Protein AF-A0A6G2DM47-F1 (afdb_monomer_lite)

Secondary structure (DSSP, 8-state):
-----------HHHHHHHHHHHHHHHHTTS---HHHHHHHHHHHTTHHHHHHHHHHHTTTT--HHHHHHHHHHHHHHHHHHHHHHHHHHHHHHHHTT-THHHHHHS-HHHHHHHHHH--THHHH-GGGTTHHHHHHHHHHH-

Foldseek 3Di:
DDPPPVPDPDDVVLVVVLVLLVVLVVLLVDQDDDPVSVVSNVVSVVSLVSVLVVLLVVVPPDDPVVLVVVLVVLVVVLVVLVVVLQVVQCVVCVVVVNNVVLVVLPDPVNVCCCVPVVPCCSNSHPVCVVSSSSVVSSVSSD

pLDDT: mean 87.37, std 12.07, range [32.38, 96.69]

InterPro domains:
  IPR002656 Acyltransferase 3 domain [PF01757] (14-142)

Organism: Streptococcus pneumoniae (NCBI:txid1313)

Radius of gyration: 19.87 Å; chains: 1; bounding box: 52×31×58 Å

Sequence (142 aa):
MVTKDKGLTYNSTLHAIKVLACFSVVAIHIWLPGKIGAFYQIIARFAVPMFFLISGFYSYNISKNKIQNRIKKIFRLILRSTFFYVIIFVWMFWREGNMQFIFQNFNLTNIIRFVIFNRISDLIGYLATPLWYLFAILYIYI

Structure (mmCIF, N/CA/C/O backbone):
data_AF-A0A6G2DM47-F1
#
_entry.id   AF-A0A6G2DM47-F1
#
loop_
_atom_site.group_PDB
_atom_site.id
_atom_site.type_symbol
_atom_site.label_atom_id
_atom_site.label_alt_id
_atom_site.label_comp_id
_atom_site.label_asym_id
_atom_site.label_entity_id
_atom_site.label_seq_id
_atom_site.pdbx_PDB_ins_code
_atom_site.Cartn_x
_atom_site.Cartn_y
_atom_site.Cartn_z
_atom_site.occupancy
_atom_site.B_iso_or_equiv
_atom_site.auth_seq_id
_atom_site.auth_comp_id
_atom_site.auth_asym_id
_atom_site.auth_atom_id
_atom_site.pdbx_PDB_model_num
ATOM 1 N N . MET A 1 1 ? -32.969 -18.907 35.011 1.00 34.47 1 MET A N 1
ATOM 2 C CA . MET A 1 1 ? -31.780 -19.237 34.196 1.00 34.47 1 MET A CA 1
ATOM 3 C C . MET A 1 1 ? -31.916 -18.515 32.867 1.00 34.47 1 MET A C 1
ATOM 5 O O . MET A 1 1 ? -32.803 -18.854 32.102 1.00 34.47 1 MET A O 1
ATOM 9 N N . VAL A 1 2 ? -31.126 -17.465 32.634 1.00 32.38 2 VAL A N 1
ATOM 10 C CA . VAL A 1 2 ? -31.137 -16.729 31.361 1.00 32.38 2 VAL A CA 1
ATOM 11 C C . VAL A 1 2 ? -30.068 -17.349 30.472 1.00 32.38 2 VAL A C 1
ATOM 13 O O . VAL A 1 2 ? -28.874 -17.154 30.700 1.00 32.38 2 VAL A O 1
ATOM 16 N N . THR A 1 3 ? -30.492 -18.127 29.482 1.00 40.72 3 THR A N 1
ATOM 17 C CA . THR A 1 3 ? -29.630 -18.583 28.392 1.00 40.72 3 THR A CA 1
ATOM 18 C C . THR A 1 3 ? -29.261 -17.367 27.554 1.00 40.72 3 THR A C 1
ATOM 20 O O . THR A 1 3 ? -30.055 -16.854 26.770 1.00 40.72 3 THR A O 1
ATOM 23 N N . LYS A 1 4 ? -28.053 -16.851 27.778 1.00 39.62 4 LYS A N 1
ATOM 24 C CA . LYS A 1 4 ? -27.486 -15.734 27.026 1.00 39.62 4 LYS A CA 1
ATOM 25 C C . LYS A 1 4 ? -26.952 -16.274 25.702 1.00 39.62 4 LYS A C 1
ATOM 27 O O . LYS A 1 4 ? -25.744 -16.410 25.530 1.00 39.62 4 LYS A O 1
ATOM 32 N N . ASP A 1 5 ? -27.861 -16.612 24.794 1.00 46.84 5 ASP A N 1
ATOM 33 C CA . ASP A 1 5 ? -27.497 -16.843 23.404 1.00 46.84 5 ASP A CA 1
ATOM 34 C C . ASP A 1 5 ? -27.123 -15.482 22.807 1.00 46.84 5 ASP A C 1
ATOM 36 O O . ASP A 1 5 ? -27.967 -14.615 22.573 1.00 46.84 5 ASP A O 1
ATOM 40 N N . LYS A 1 6 ? -25.819 -15.219 22.685 1.00 46.25 6 LYS A N 1
ATOM 41 C CA . LYS A 1 6 ? -25.318 -14.020 22.010 1.00 46.25 6 LYS A CA 1
ATOM 42 C C . LYS A 1 6 ? -25.448 -14.251 20.508 1.00 46.25 6 LYS A C 1
ATOM 44 O O . LYS A 1 6 ? -24.444 -14.435 19.822 1.00 46.25 6 LYS A O 1
ATOM 49 N N . GLY A 1 7 ? -26.683 -14.226 20.013 1.00 45.12 7 GLY A N 1
ATOM 50 C CA . GLY A 1 7 ? -26.958 -14.142 18.588 1.00 45.12 7 GLY A CA 1
ATOM 51 C C . GLY A 1 7 ? -26.247 -12.910 18.035 1.00 45.12 7 GLY A C 1
ATOM 52 O O . GLY A 1 7 ? -26.553 -11.781 18.419 1.00 45.12 7 GLY A O 1
ATOM 53 N N . LEU A 1 8 ? -25.241 -13.123 17.187 1.00 53.72 8 LEU A N 1
ATOM 54 C CA . LEU A 1 8 ? -24.631 -12.057 16.400 1.00 53.72 8 LEU A CA 1
ATOM 55 C C . LEU A 1 8 ? -25.755 -11.381 15.612 1.00 53.72 8 LEU A C 1
ATOM 57 O O . LEU A 1 8 ? -26.353 -12.000 14.735 1.00 53.72 8 LEU A O 1
ATOM 61 N N . THR A 1 9 ? -26.064 -10.127 15.929 1.00 60.62 9 THR A N 1
ATOM 62 C CA . THR A 1 9 ? -27.031 -9.331 15.175 1.00 60.62 9 THR A CA 1
ATOM 63 C C . THR A 1 9 ? -26.563 -9.235 13.722 1.00 60.62 9 THR A C 1
ATOM 65 O O . THR A 1 9 ? -25.535 -8.632 13.410 1.00 60.62 9 THR A O 1
ATOM 68 N N . TYR A 1 10 ? -27.297 -9.898 12.831 1.00 71.56 10 TYR A N 1
ATOM 69 C CA . TYR A 1 10 ? -26.981 -9.997 11.413 1.00 71.56 10 TYR A CA 1
ATOM 70 C C . TYR A 1 10 ? -27.248 -8.659 10.715 1.00 71.56 10 TYR A C 1
ATOM 72 O O . TYR A 1 10 ? -28.387 -8.205 10.646 1.00 71.56 10 TYR A O 1
ATOM 80 N N . ASN A 1 11 ? -26.202 -8.018 10.185 1.00 85.62 11 ASN A N 1
ATOM 81 C CA . ASN A 1 11 ? -26.339 -6.778 9.419 1.00 85.62 11 ASN A CA 1
ATOM 82 C C . ASN A 1 11 ? -26.346 -7.091 7.916 1.00 85.62 11 ASN A C 1
ATOM 84 O O . ASN A 1 11 ? -25.311 -7.023 7.243 1.00 85.62 11 ASN A O 1
ATOM 88 N N . SER A 1 12 ? -27.522 -7.460 7.408 1.00 88.94 12 SER A N 1
ATOM 89 C CA . SER A 1 12 ? -27.763 -7.784 5.995 1.00 88.94 12 SER A CA 1
ATOM 90 C C . SER A 1 12 ? -27.272 -6.683 5.052 1.00 88.94 12 SER A C 1
ATOM 92 O O . SER A 1 12 ? -26.617 -6.974 4.052 1.00 88.94 12 SER A O 1
ATOM 94 N N . THR A 1 13 ? -27.495 -5.417 5.408 1.00 90.75 13 THR A N 1
ATOM 95 C CA . THR A 1 13 ? -27.068 -4.251 4.625 1.00 90.75 13 THR A CA 1
ATOM 96 C C . THR A 1 13 ? -25.549 -4.184 4.480 1.00 90.75 13 THR A C 1
ATOM 98 O O . THR A 1 13 ? -25.037 -4.028 3.374 1.00 90.75 13 THR A O 1
ATOM 101 N N . LEU A 1 14 ? -24.798 -4.365 5.571 1.00 89.56 14 LEU A N 1
ATOM 102 C CA . LEU A 1 14 ? -23.334 -4.374 5.523 1.00 89.56 14 LEU A CA 1
ATOM 103 C C . LEU A 1 14 ? -22.805 -5.527 4.659 1.00 89.56 14 LEU A C 1
ATOM 105 O O . LEU A 1 14 ? -21.806 -5.365 3.957 1.00 89.56 14 LEU A O 1
ATOM 109 N N . HIS A 1 15 ? -23.459 -6.689 4.697 1.00 91.00 15 HIS A N 1
ATOM 110 C CA . HIS A 1 15 ? -23.109 -7.813 3.832 1.00 91.00 15 HIS A CA 1
ATOM 111 C C . HIS A 1 15 ? -23.393 -7.514 2.357 1.00 91.00 15 HIS A C 1
ATOM 113 O O . HIS A 1 15 ? -22.516 -7.747 1.526 1.00 91.00 15 HIS A O 1
ATOM 119 N N . ALA A 1 16 ? -24.546 -6.927 2.036 1.00 93.62 16 ALA A N 1
ATOM 120 C CA . ALA A 1 16 ? -24.876 -6.512 0.675 1.00 93.62 16 ALA A CA 1
ATOM 121 C C . ALA A 1 16 ? -23.855 -5.502 0.124 1.00 93.62 16 ALA A C 1
ATOM 123 O O . ALA A 1 16 ? -23.353 -5.674 -0.987 1.00 93.62 16 ALA A O 1
ATOM 124 N N . ILE A 1 17 ? -23.457 -4.506 0.925 1.00 93.75 17 ILE A N 1
ATOM 125 C CA . ILE A 1 17 ? -22.451 -3.517 0.510 1.00 93.75 17 ILE A CA 1
ATOM 126 C C . ILE A 1 17 ? -21.078 -4.173 0.303 1.00 93.75 17 ILE A C 1
ATOM 128 O O . ILE A 1 17 ? -20.384 -3.837 -0.653 1.00 93.75 17 ILE A O 1
ATOM 132 N N . LYS A 1 18 ? -20.678 -5.135 1.146 1.00 93.19 18 LYS A N 1
ATOM 133 C CA . LYS A 1 18 ? -19.426 -5.894 0.955 1.00 93.19 18 LYS A CA 1
ATOM 134 C C . LYS A 1 18 ? -19.419 -6.673 -0.357 1.00 93.19 18 LYS A C 1
ATOM 136 O O . LYS A 1 18 ? -18.406 -6.677 -1.051 1.00 93.19 18 LYS A O 1
ATOM 141 N N . VAL A 1 19 ? -20.536 -7.319 -0.688 1.00 94.81 19 VAL A N 1
ATOM 142 C CA . VAL A 1 19 ? -20.693 -8.048 -1.953 1.00 94.81 19 VAL A CA 1
ATOM 143 C C . VAL A 1 19 ? -20.585 -7.077 -3.129 1.00 94.81 19 VAL A C 1
ATOM 145 O O . VAL A 1 19 ? -19.789 -7.308 -4.037 1.00 94.81 19 VAL A O 1
ATOM 148 N N . LEU A 1 20 ? -21.295 -5.947 -3.072 1.00 95.19 20 LEU A N 1
ATOM 149 C CA . LEU A 1 20 ? -21.222 -4.914 -4.105 1.00 95.19 20 LEU A CA 1
ATOM 150 C C . LEU A 1 20 ? -19.798 -4.355 -4.267 1.00 95.19 20 LEU A C 1
ATOM 152 O O . LEU A 1 20 ? -19.325 -4.209 -5.394 1.00 95.19 20 LEU A O 1
ATOM 156 N N . ALA A 1 21 ? -19.094 -4.085 -3.163 1.00 95.50 21 ALA A N 1
ATOM 157 C CA . ALA A 1 21 ? -17.707 -3.620 -3.180 1.00 95.50 21 ALA A CA 1
ATOM 158 C C . ALA A 1 21 ? -16.754 -4.662 -3.794 1.00 95.50 21 ALA A C 1
ATOM 160 O O . ALA A 1 21 ? -15.856 -4.294 -4.547 1.00 95.50 21 ALA A O 1
ATOM 161 N N . CYS A 1 22 ? -16.972 -5.957 -3.538 1.00 94.56 22 CYS A N 1
ATOM 162 C CA . CYS A 1 22 ? -16.189 -7.046 -4.130 1.00 94.56 22 CYS A CA 1
ATOM 163 C C . CYS A 1 22 ? -16.311 -7.082 -5.662 1.00 94.56 22 CYS A C 1
ATOM 165 O O . CYS A 1 22 ? -15.305 -7.110 -6.365 1.00 94.56 22 CYS A O 1
ATOM 167 N N . PHE A 1 23 ? -17.527 -6.994 -6.202 1.00 93.94 23 PHE A N 1
ATOM 168 C CA . PHE A 1 23 ? -17.707 -6.929 -7.657 1.00 93.94 23 PHE A CA 1
ATOM 169 C C . PHE A 1 23 ? -17.167 -5.625 -8.250 1.00 93.94 23 PHE A C 1
ATOM 171 O O . PHE A 1 23 ? -16.532 -5.630 -9.302 1.00 93.94 23 PHE A O 1
ATOM 178 N N . SER A 1 24 ? -17.356 -4.516 -7.540 1.00 94.44 24 SER A N 1
ATOM 179 C CA . SER A 1 24 ? -16.893 -3.200 -7.974 1.00 94.44 24 SER A CA 1
ATOM 180 C C . SER A 1 24 ? -15.363 -3.120 -8.063 1.00 94.44 24 SER A C 1
ATOM 182 O O . SER A 1 24 ? -14.839 -2.583 -9.036 1.00 94.44 24 SER A O 1
ATOM 184 N N . VAL A 1 25 ? -14.614 -3.714 -7.122 1.00 93.25 25 VAL A N 1
ATOM 185 C CA . VAL A 1 25 ? -13.140 -3.729 -7.215 1.00 93.25 25 VAL A CA 1
ATOM 186 C C . VAL A 1 25 ? -12.636 -4.595 -8.370 1.00 93.25 25 VAL A C 1
ATOM 188 O O . VAL A 1 25 ? -11.610 -4.295 -8.965 1.00 93.25 25 VAL A O 1
ATOM 191 N N . VAL A 1 26 ? -13.365 -5.641 -8.753 1.00 91.69 26 VAL A N 1
ATOM 192 C CA . VAL A 1 26 ? -13.030 -6.403 -9.963 1.00 91.69 26 VAL A CA 1
ATOM 193 C C . VAL A 1 26 ? -13.320 -5.560 -11.208 1.00 91.69 26 VAL A C 1
ATOM 195 O O . VAL A 1 26 ? -12.494 -5.482 -12.115 1.00 91.69 26 VAL A O 1
AT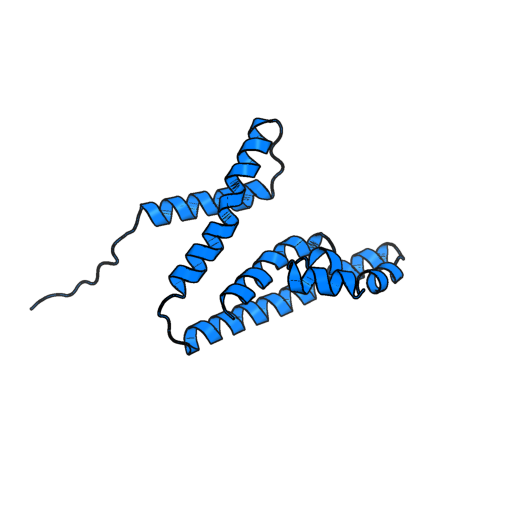OM 198 N N . ALA A 1 27 ? -14.452 -4.857 -11.226 1.00 91.50 27 ALA A N 1
ATOM 199 C CA . ALA A 1 27 ? -14.864 -4.033 -12.355 1.00 91.50 27 ALA A CA 1
ATOM 200 C C . ALA A 1 27 ? -13.924 -2.859 -12.660 1.00 91.50 27 ALA A C 1
ATOM 202 O O . ALA A 1 27 ? -13.783 -2.496 -13.823 1.00 91.50 27 ALA A O 1
ATOM 203 N N . ILE A 1 28 ? -13.244 -2.283 -11.662 1.00 91.00 28 ILE A N 1
ATOM 204 C CA . ILE A 1 28 ? -12.237 -1.236 -11.924 1.00 91.00 28 ILE A CA 1
ATOM 205 C C . ILE A 1 28 ? -10.984 -1.771 -12.637 1.00 91.00 28 ILE A C 1
ATOM 207 O O . ILE A 1 28 ? -10.245 -0.983 -13.221 1.00 91.00 28 ILE A O 1
ATOM 211 N N . HIS A 1 29 ? -10.734 -3.084 -12.599 1.00 88.31 29 HIS A N 1
ATOM 212 C CA . HIS A 1 29 ? -9.592 -3.716 -13.267 1.00 88.31 29 HIS A CA 1
ATOM 213 C C . HIS A 1 29 ? -9.940 -4.291 -14.644 1.00 88.31 29 HIS A C 1
ATOM 215 O O . HIS A 1 29 ? -9.037 -4.568 -15.433 1.00 88.31 29 HIS A O 1
ATOM 221 N N . ILE A 1 30 ? -11.229 -4.446 -14.954 1.00 88.00 30 ILE A N 1
ATOM 222 C CA . ILE A 1 30 ? -11.701 -4.929 -16.250 1.00 88.00 30 ILE A CA 1
ATOM 223 C C . ILE A 1 30 ? -12.132 -3.726 -17.089 1.00 88.00 30 ILE A C 1
ATOM 225 O O . ILE A 1 30 ? -12.994 -2.942 -16.690 1.00 88.00 30 ILE A O 1
ATOM 229 N N . TRP A 1 31 ? -11.552 -3.583 -18.280 1.00 81.56 31 TRP A N 1
ATOM 230 C CA . TRP A 1 31 ? -11.991 -2.575 -19.241 1.00 81.56 31 TRP A CA 1
ATOM 231 C C . TRP A 1 31 ? -13.351 -2.957 -19.823 1.00 81.56 31 TRP A C 1
ATOM 233 O O . TRP A 1 31 ? -13.450 -3.840 -20.671 1.00 81.56 31 TRP A O 1
ATOM 243 N N . LEU A 1 32 ? -14.406 -2.292 -19.349 1.00 85.81 32 LEU A N 1
ATOM 244 C CA . LEU A 1 32 ? -15.757 -2.462 -19.874 1.00 85.81 32 LEU A CA 1
ATOM 245 C C . LEU A 1 32 ? -15.950 -1.529 -21.078 1.00 85.81 32 LEU A C 1
ATOM 247 O O . LEU A 1 32 ? -15.727 -0.322 -20.944 1.00 85.81 32 LEU A O 1
ATOM 251 N N . PRO A 1 33 ? -16.356 -2.047 -22.250 1.00 88.19 33 PRO A N 1
ATOM 252 C CA . PRO A 1 33 ? -16.469 -1.240 -23.456 1.00 88.19 33 PRO A CA 1
ATOM 253 C C . PRO A 1 33 ? -17.633 -0.239 -23.386 1.00 88.19 33 PRO A C 1
ATOM 255 O O . PRO A 1 33 ? -18.657 -0.460 -22.736 1.00 88.19 33 PRO A O 1
ATOM 258 N N . GLY A 1 34 ? -17.488 0.861 -24.127 1.00 92.81 34 GLY A N 1
ATOM 259 C CA . GLY A 1 34 ? -18.532 1.868 -24.313 1.00 92.81 34 GLY A CA 1
ATOM 260 C C . GLY A 1 34 ? -18.708 2.850 -23.146 1.00 92.81 34 GLY A C 1
ATOM 261 O O . GLY A 1 34 ? -18.081 2.755 -22.092 1.00 92.81 34 GLY A O 1
ATOM 262 N N . LYS A 1 35 ? -19.601 3.830 -23.346 1.00 92.62 35 LYS A N 1
ATOM 263 C CA . LYS A 1 35 ? -19.859 4.913 -22.376 1.00 92.62 35 LYS A CA 1
ATOM 264 C C . LYS A 1 35 ? -20.421 4.395 -21.046 1.00 92.62 35 LYS A C 1
ATOM 266 O O . LYS A 1 35 ? -20.078 4.921 -19.993 1.00 92.62 35 LYS A O 1
ATOM 271 N N . ILE A 1 36 ? -21.248 3.349 -21.098 1.00 91.00 36 ILE A N 1
ATOM 272 C CA . ILE A 1 36 ? -21.844 2.720 -19.910 1.00 91.00 36 ILE A CA 1
ATOM 273 C C . ILE A 1 36 ? -20.759 2.044 -19.062 1.00 91.00 36 ILE A C 1
ATOM 275 O O . ILE A 1 36 ? -20.745 2.213 -17.845 1.00 91.00 36 ILE A O 1
ATOM 279 N N . GLY A 1 37 ? -19.814 1.341 -19.696 1.00 89.88 37 GLY A N 1
ATOM 280 C CA . GLY A 1 37 ? -18.686 0.716 -19.008 1.00 89.88 37 GLY A CA 1
ATOM 281 C C . GLY A 1 37 ? -17.804 1.735 -18.290 1.00 89.88 37 GLY A C 1
ATOM 282 O O . GLY A 1 37 ? -17.517 1.578 -17.103 1.00 89.88 37 GLY A O 1
ATOM 283 N N . ALA A 1 38 ? -17.459 2.831 -18.971 1.00 90.62 38 ALA A N 1
ATOM 284 C CA . ALA A 1 38 ? -16.698 3.929 -18.376 1.00 90.62 38 ALA A CA 1
ATOM 285 C C . ALA A 1 38 ? -17.435 4.577 -17.187 1.00 90.62 38 ALA A C 1
ATOM 287 O O . ALA A 1 38 ? -16.833 4.826 -16.142 1.00 90.62 38 ALA A O 1
ATOM 288 N N . PHE A 1 39 ? -18.745 4.805 -17.314 1.00 93.31 39 PHE A N 1
ATOM 289 C CA . PHE A 1 39 ? -19.564 5.332 -16.222 1.00 93.31 39 PHE A CA 1
ATOM 290 C C . PHE A 1 39 ? -19.588 4.386 -15.013 1.00 93.31 39 PHE A C 1
ATOM 292 O O . PHE A 1 39 ? -19.374 4.819 -13.879 1.00 93.31 39 PHE A O 1
ATOM 299 N N . TYR A 1 40 ? -19.769 3.084 -15.247 1.00 91.12 40 TYR A N 1
ATOM 300 C CA . TYR A 1 40 ? -19.751 2.094 -14.175 1.00 91.12 40 TYR A CA 1
ATOM 301 C C . TYR A 1 40 ? -18.389 2.016 -13.479 1.00 91.12 40 TYR A C 1
ATOM 303 O O . TYR A 1 40 ? -18.343 1.964 -12.253 1.00 91.12 40 TYR A O 1
ATOM 311 N N . GLN A 1 41 ? -17.277 2.095 -14.218 1.00 92.19 41 GLN A N 1
ATOM 312 C CA . GLN A 1 41 ? -15.939 2.140 -13.621 1.00 92.19 41 GLN A CA 1
ATOM 313 C C . GLN A 1 41 ? -15.744 3.339 -12.688 1.00 92.19 41 GLN A C 1
ATOM 315 O O . GLN A 1 41 ? -15.071 3.204 -11.668 1.00 92.19 41 GLN A O 1
ATOM 320 N N . ILE A 1 42 ? -16.323 4.504 -13.004 1.00 93.06 42 ILE A N 1
ATOM 321 C CA . ILE A 1 42 ? -16.267 5.679 -12.121 1.00 93.06 42 ILE A CA 1
ATOM 322 C C . ILE A 1 42 ? -16.983 5.378 -10.805 1.00 93.06 42 ILE A C 1
ATOM 324 O O . ILE A 1 42 ? -16.410 5.613 -9.741 1.00 93.06 42 ILE A O 1
ATOM 328 N N . ILE A 1 43 ? -18.192 4.815 -10.871 1.00 94.19 43 ILE A N 1
ATOM 329 C CA . ILE A 1 43 ? -18.959 4.436 -9.679 1.00 94.19 43 ILE A CA 1
ATOM 330 C C . ILE A 1 43 ? -18.192 3.384 -8.878 1.00 94.19 43 ILE A C 1
ATOM 332 O O . ILE A 1 43 ? -17.989 3.557 -7.680 1.00 94.19 43 ILE A O 1
ATOM 336 N N . ALA A 1 44 ? -17.695 2.338 -9.540 1.00 95.06 44 ALA A N 1
ATOM 337 C CA . ALA A 1 44 ? -17.032 1.191 -8.928 1.00 95.06 44 ALA A CA 1
ATOM 338 C C . ALA A 1 44 ? -15.792 1.558 -8.085 1.00 95.06 44 ALA A C 1
ATOM 340 O O . ALA A 1 44 ? -15.414 0.807 -7.182 1.00 95.06 44 ALA A O 1
ATOM 341 N N . ARG A 1 45 ? -15.203 2.746 -8.292 1.00 93.88 45 ARG A N 1
ATOM 342 C CA . ARG A 1 45 ? -14.108 3.279 -7.459 1.00 93.88 45 ARG A CA 1
ATOM 343 C C . ARG A 1 45 ? -14.475 3.423 -5.984 1.00 93.88 45 ARG A C 1
ATOM 345 O O . ARG A 1 45 ? -13.560 3.412 -5.164 1.00 93.88 45 ARG A O 1
ATOM 352 N N . PHE A 1 46 ? -15.762 3.495 -5.623 1.00 95.31 46 PHE A N 1
ATOM 353 C CA . PHE A 1 46 ? -16.195 3.515 -4.218 1.00 95.31 46 PHE A CA 1
ATOM 354 C C . PHE A 1 46 ? -15.737 2.267 -3.436 1.00 95.31 46 PHE A C 1
ATOM 356 O O . PHE A 1 46 ? -15.601 2.316 -2.212 1.00 95.31 46 PHE A O 1
ATOM 363 N N . ALA A 1 47 ? -15.477 1.150 -4.126 1.00 95.19 47 ALA A N 1
ATOM 364 C CA . ALA A 1 47 ? -15.064 -0.105 -3.506 1.00 95.19 47 ALA A CA 1
ATOM 365 C C . ALA A 1 47 ? -13.797 0.046 -2.658 1.00 95.19 47 ALA A C 1
ATOM 367 O O . ALA A 1 47 ? -13.721 -0.480 -1.550 1.00 95.19 47 ALA A O 1
ATOM 368 N N . VAL A 1 48 ? -12.815 0.794 -3.164 1.00 92.94 48 VAL A N 1
ATOM 369 C CA . VAL A 1 48 ? -11.511 0.978 -2.518 1.00 92.94 48 VAL A CA 1
ATOM 370 C C . VAL A 1 48 ? -11.645 1.665 -1.148 1.00 92.94 48 VAL A C 1
ATOM 372 O O . VAL A 1 48 ? -11.248 1.053 -0.152 1.00 92.94 48 VAL A O 1
ATOM 375 N N . PRO A 1 49 ? -12.251 2.868 -1.023 1.00 93.25 49 PRO A N 1
ATOM 376 C CA . PRO A 1 49 ? -12.491 3.471 0.285 1.00 93.25 49 PRO A CA 1
ATOM 377 C C . PRO A 1 49 ? -13.432 2.633 1.163 1.00 93.25 49 PRO A C 1
ATOM 379 O O . PRO A 1 49 ? -13.253 2.619 2.380 1.00 93.25 49 PRO A O 1
ATOM 382 N N . MET A 1 50 ? -14.374 1.872 0.588 1.00 94.88 50 MET A N 1
ATOM 383 C CA . MET A 1 50 ? -15.223 0.962 1.367 1.00 94.88 50 MET A CA 1
ATOM 384 C C . MET A 1 50 ? -14.406 -0.151 2.046 1.00 94.88 50 MET A C 1
ATOM 386 O O . MET A 1 50 ? -14.614 -0.427 3.229 1.00 94.88 50 MET A O 1
ATOM 390 N N . PHE A 1 51 ? -13.442 -0.765 1.351 1.00 93.75 51 PHE A N 1
ATOM 391 C CA . PHE A 1 51 ? -12.555 -1.771 1.951 1.00 93.75 51 PHE A CA 1
ATOM 392 C C . PHE A 1 51 ? -11.708 -1.202 3.092 1.00 93.75 51 PHE A C 1
ATOM 394 O O . PHE A 1 51 ? -11.545 -1.860 4.127 1.00 93.75 51 PHE A O 1
ATOM 401 N N . PHE A 1 52 ? -11.214 0.028 2.940 1.00 92.31 52 PHE A N 1
ATOM 402 C CA . PHE A 1 52 ? -10.489 0.723 4.002 1.00 92.31 52 PHE A CA 1
ATOM 403 C C . PHE A 1 52 ? -11.378 1.011 5.211 1.00 92.31 52 PHE A C 1
ATOM 405 O O . PHE A 1 52 ? -10.993 0.693 6.337 1.00 92.31 52 PHE A O 1
ATOM 412 N N . LEU A 1 53 ? -12.594 1.513 4.987 1.00 92.56 53 LEU A N 1
ATOM 413 C CA . LEU A 1 53 ? -13.554 1.797 6.051 1.00 92.56 53 LEU A CA 1
ATOM 414 C C . LEU A 1 53 ? -13.948 0.531 6.818 1.00 92.56 53 LEU A C 1
ATOM 416 O O . LEU A 1 53 ? -13.926 0.522 8.047 1.00 92.56 53 LEU A O 1
ATOM 420 N N . ILE A 1 54 ? -14.230 -0.567 6.111 1.00 91.56 54 ILE A N 1
ATOM 421 C CA . ILE A 1 54 ? -14.523 -1.868 6.727 1.00 91.56 54 ILE A CA 1
ATOM 422 C C . ILE A 1 54 ? -13.331 -2.349 7.561 1.00 91.56 54 ILE A C 1
ATOM 424 O O . ILE A 1 54 ? -13.506 -2.824 8.685 1.00 91.56 54 ILE A O 1
ATOM 428 N N . SER A 1 55 ? -12.116 -2.225 7.028 1.00 90.75 55 SER A N 1
ATOM 429 C CA . SER A 1 55 ? -10.905 -2.657 7.726 1.00 90.75 55 SER A CA 1
ATOM 430 C C . SER A 1 55 ? -10.627 -1.831 8.982 1.00 90.75 55 SER A C 1
ATOM 432 O O . SER A 1 55 ? -10.217 -2.400 9.994 1.00 90.75 55 SER A O 1
ATOM 434 N N . GLY A 1 56 ? -10.876 -0.519 8.938 1.00 89.62 56 GLY A N 1
ATOM 435 C CA . GLY A 1 56 ? -10.798 0.375 10.095 1.00 89.62 56 GLY A CA 1
ATOM 436 C C . GLY A 1 56 ? -11.874 0.062 11.135 1.00 89.62 56 GLY A C 1
ATOM 437 O O . GLY A 1 56 ? -11.559 -0.118 12.309 1.00 89.62 56 GLY A O 1
ATOM 438 N N . PHE A 1 57 ? -13.124 -0.123 10.701 1.00 89.81 57 PHE A N 1
ATOM 439 C CA . PHE A 1 57 ? -14.245 -0.498 11.568 1.00 89.81 57 PHE A CA 1
ATOM 440 C C . PHE A 1 57 ? -13.964 -1.794 12.339 1.00 89.81 57 PHE A C 1
ATOM 442 O O . PHE A 1 57 ? -14.093 -1.835 13.559 1.00 89.81 57 PHE A O 1
ATOM 449 N N . TYR A 1 58 ? -13.482 -2.840 11.660 1.00 88.56 58 TYR A N 1
ATOM 450 C CA . TYR A 1 58 ? -13.096 -4.099 12.311 1.00 88.56 58 TYR A CA 1
ATOM 451 C C . TYR A 1 58 ? -11.759 -4.044 13.054 1.00 88.56 58 TYR A C 1
ATOM 453 O O . TYR A 1 58 ? -11.318 -5.073 13.573 1.00 88.56 58 TYR A O 1
ATOM 461 N N . SER A 1 59 ? -11.074 -2.906 13.073 1.00 89.38 59 SER A N 1
ATOM 462 C CA . SER A 1 59 ? -9.912 -2.644 13.928 1.00 89.38 59 SER A CA 1
ATOM 463 C C . SER A 1 59 ? -10.261 -1.735 15.110 1.00 89.38 59 SER A C 1
ATOM 465 O O . SER A 1 59 ? -9.453 -1.614 16.030 1.00 89.38 59 SER A O 1
ATOM 467 N N . TYR A 1 60 ? -11.458 -1.143 15.128 1.00 89.31 60 TYR A N 1
ATOM 468 C CA . TYR A 1 60 ? -11.902 -0.258 16.195 1.00 89.31 60 TYR A CA 1
ATOM 469 C C . TYR A 1 60 ? -12.043 -1.007 17.526 1.00 89.31 60 TYR A C 1
ATOM 471 O O . TYR A 1 60 ? -12.595 -2.106 17.586 1.00 89.31 60 TYR A O 1
ATOM 479 N N . ASN A 1 61 ? -11.534 -0.399 18.600 1.00 88.81 61 ASN A N 1
ATOM 480 C CA . ASN A 1 61 ? -11.579 -0.920 19.970 1.00 88.81 61 ASN A CA 1
ATOM 481 C C . ASN A 1 61 ? -10.998 -2.344 20.149 1.00 88.81 61 ASN A C 1
ATOM 483 O O . ASN A 1 61 ? -11.381 -3.100 21.043 1.00 88.81 61 ASN A O 1
ATOM 487 N N . ILE A 1 62 ? -10.064 -2.733 19.277 1.00 91.06 62 ILE A N 1
ATOM 488 C CA . ILE A 1 62 ? -9.314 -3.983 19.388 1.00 91.06 62 ILE A CA 1
ATOM 489 C C . ILE A 1 62 ? -8.036 -3.757 20.206 1.00 91.06 62 ILE A C 1
ATOM 491 O O . ILE A 1 62 ? -7.425 -2.693 20.163 1.00 91.06 62 ILE A O 1
ATOM 495 N N . SER A 1 63 ? -7.591 -4.784 20.940 1.00 93.12 63 SER A N 1
ATOM 496 C CA . SER A 1 63 ? -6.347 -4.713 21.711 1.00 93.12 63 SER A CA 1
ATOM 497 C C . SER A 1 63 ? -5.125 -4.409 20.834 1.00 93.12 63 SER A C 1
ATOM 499 O O . SER A 1 63 ? -4.977 -4.946 19.731 1.00 93.12 63 SER A O 1
ATOM 501 N N . LYS A 1 64 ? -4.190 -3.612 21.370 1.00 90.19 64 LYS A N 1
ATOM 502 C CA . LYS A 1 64 ? -2.937 -3.240 20.686 1.00 90.19 64 LYS A CA 1
ATOM 503 C C . LYS A 1 64 ? -2.180 -4.463 20.148 1.00 90.19 64 LYS A C 1
ATOM 505 O O . LYS A 1 64 ? -1.750 -4.459 18.999 1.00 90.19 64 LYS A O 1
ATOM 510 N N . ASN A 1 65 ? -2.123 -5.555 20.915 1.00 93.62 65 ASN A N 1
ATOM 511 C CA . ASN A 1 65 ? -1.466 -6.804 20.502 1.00 93.62 65 ASN A CA 1
ATOM 512 C C . ASN A 1 65 ? -2.089 -7.419 19.236 1.00 93.62 65 ASN A C 1
ATOM 514 O O . ASN A 1 65 ? -1.380 -7.943 18.376 1.00 93.62 65 ASN A O 1
ATOM 518 N N . LYS A 1 66 ? -3.418 -7.355 19.084 1.00 92.81 66 LYS A N 1
ATOM 519 C CA . LYS A 1 66 ? -4.102 -7.861 17.885 1.00 92.81 66 LYS A CA 1
ATOM 520 C C . LYS A 1 66 ? -3.814 -6.984 16.665 1.00 92.81 66 LYS A C 1
ATOM 522 O O . LYS A 1 66 ? -3.572 -7.540 15.594 1.00 92.81 66 LYS A O 1
ATOM 527 N N . ILE A 1 67 ? -3.790 -5.657 16.821 1.00 92.75 67 ILE A N 1
ATOM 528 C CA . ILE A 1 67 ? -3.422 -4.724 15.740 1.00 92.75 67 ILE A CA 1
ATOM 529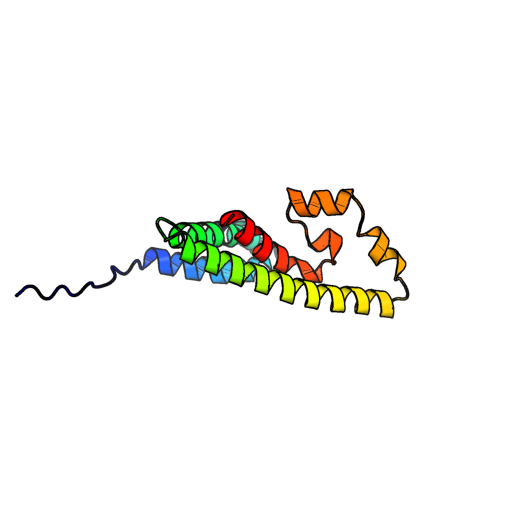 C C . ILE A 1 67 ? -1.966 -4.957 15.319 1.00 92.75 67 ILE A C 1
ATOM 531 O O . ILE A 1 67 ? -1.706 -5.185 14.140 1.00 92.75 67 ILE A O 1
ATOM 535 N N . GLN A 1 68 ? -1.033 -5.056 16.270 1.00 93.62 68 GLN A N 1
ATOM 536 C CA . GLN A 1 68 ? 0.370 -5.385 15.986 1.00 93.62 68 GLN A CA 1
ATOM 537 C C . GLN A 1 68 ? 0.519 -6.715 15.236 1.00 93.62 68 GLN A C 1
ATOM 539 O O . GLN A 1 68 ? 1.306 -6.820 14.297 1.00 93.62 68 GLN A O 1
ATOM 544 N N . ASN A 1 69 ? -0.263 -7.735 15.594 1.00 94.25 69 ASN A N 1
ATOM 545 C CA . ASN A 1 69 ? -0.263 -9.004 14.867 1.00 94.25 69 ASN A CA 1
ATOM 546 C C . ASN A 1 69 ? -0.797 -8.866 13.431 1.00 94.25 69 ASN A C 1
ATOM 548 O O . ASN A 1 69 ? -0.298 -9.553 12.537 1.00 94.25 69 ASN A O 1
ATOM 552 N N . ARG A 1 70 ? -1.780 -7.987 13.184 1.00 93.44 70 ARG A N 1
ATOM 553 C CA . ARG A 1 70 ? -2.259 -7.667 11.826 1.00 93.44 70 ARG A CA 1
ATOM 554 C C . ARG A 1 70 ? -1.189 -6.930 11.021 1.00 93.44 70 ARG A C 1
ATOM 556 O O . ARG A 1 70 ? -0.894 -7.371 9.913 1.00 93.44 70 ARG A O 1
ATOM 563 N N . ILE A 1 71 ? -0.545 -5.916 11.605 1.00 94.56 71 ILE A N 1
ATOM 564 C CA . ILE A 1 71 ? 0.590 -5.198 10.999 1.00 94.56 71 ILE A CA 1
ATOM 565 C C . ILE A 1 71 ? 1.694 -6.185 10.619 1.00 94.56 71 ILE A C 1
ATOM 567 O O . ILE A 1 71 ? 2.103 -6.223 9.467 1.00 94.56 71 ILE A O 1
ATOM 571 N N . LYS A 1 72 ? 2.113 -7.071 11.533 1.00 95.19 72 LYS A N 1
ATOM 572 C CA . LYS A 1 72 ? 3.131 -8.101 11.250 1.00 95.19 72 LYS A CA 1
ATOM 573 C C . LYS A 1 72 ? 2.726 -9.038 10.109 1.00 95.19 72 LYS A C 1
ATOM 575 O O . LYS A 1 72 ? 3.572 -9.452 9.319 1.00 95.19 72 LYS A O 1
ATOM 580 N N . LYS A 1 73 ? 1.448 -9.423 10.018 1.00 94.75 73 LYS A N 1
ATOM 581 C CA . LYS A 1 73 ? 0.945 -10.257 8.912 1.00 94.75 73 LYS A CA 1
ATOM 582 C C . LYS A 1 73 ? 1.007 -9.511 7.578 1.00 94.75 73 LYS A C 1
ATOM 584 O O . LYS A 1 73 ? 1.547 -10.070 6.628 1.00 94.75 73 LYS A O 1
ATOM 589 N N . ILE A 1 74 ? 0.521 -8.272 7.531 1.00 94.88 74 ILE A N 1
ATOM 590 C CA . ILE A 1 74 ? 0.548 -7.437 6.321 1.00 94.88 74 ILE A CA 1
ATOM 591 C C . ILE A 1 74 ? 1.980 -7.120 5.912 1.00 94.88 74 ILE A C 1
ATOM 593 O O . ILE A 1 74 ? 2.324 -7.303 4.755 1.00 94.88 74 ILE A O 1
ATOM 597 N N . PHE A 1 75 ? 2.844 -6.749 6.853 1.00 95.31 75 PHE A N 1
ATOM 598 C CA . PHE A 1 75 ? 4.249 -6.470 6.582 1.00 95.31 75 PHE A CA 1
ATOM 599 C C . PHE A 1 75 ? 4.970 -7.681 5.975 1.00 95.31 75 PHE A C 1
ATOM 601 O O . PHE A 1 75 ? 5.665 -7.554 4.971 1.00 95.31 75 PHE A O 1
ATOM 608 N N . ARG A 1 76 ? 4.744 -8.889 6.516 1.00 96.38 76 ARG A N 1
ATOM 609 C CA . ARG A 1 76 ? 5.276 -10.127 5.916 1.00 96.38 76 ARG A CA 1
ATOM 610 C C . ARG A 1 76 ? 4.728 -10.379 4.513 1.00 96.38 76 ARG A C 1
ATOM 612 O O . ARG A 1 76 ? 5.467 -10.871 3.664 1.00 96.38 76 ARG A O 1
ATOM 619 N N . LEU A 1 77 ? 3.455 -10.072 4.273 1.00 96.00 77 LEU A N 1
ATOM 620 C CA . LEU A 1 77 ? 2.843 -10.213 2.953 1.00 96.00 77 LEU A CA 1
ATOM 621 C C . LEU A 1 77 ? 3.422 -9.204 1.954 1.00 96.00 77 LEU A C 1
ATOM 623 O O . LEU A 1 77 ? 3.741 -9.600 0.836 1.00 96.00 77 LEU A O 1
ATOM 627 N N . ILE A 1 78 ? 3.615 -7.948 2.368 1.00 95.00 78 ILE A N 1
ATOM 628 C CA . ILE A 1 78 ? 4.286 -6.906 1.584 1.00 95.00 78 ILE A CA 1
ATOM 629 C C . ILE A 1 78 ? 5.680 -7.383 1.205 1.00 95.00 78 ILE A C 1
ATOM 631 O O . ILE A 1 78 ? 5.984 -7.440 0.025 1.00 95.00 78 ILE A O 1
ATOM 635 N N . LEU A 1 79 ? 6.494 -7.813 2.173 1.00 95.38 79 LEU A N 1
ATOM 636 C CA . LEU A 1 79 ? 7.866 -8.237 1.900 1.00 95.38 79 LEU A CA 1
ATOM 637 C C . LEU A 1 79 ? 7.924 -9.383 0.877 1.00 95.38 79 LEU A C 1
ATOM 639 O O . LEU A 1 79 ? 8.674 -9.306 -0.092 1.00 95.38 79 LEU A O 1
ATOM 643 N N . ARG A 1 80 ? 7.093 -10.419 1.060 1.00 96.69 80 ARG A N 1
ATOM 644 C CA . ARG A 1 80 ? 7.020 -11.567 0.139 1.00 96.69 80 ARG A CA 1
ATOM 645 C C . ARG A 1 80 ? 6.544 -11.165 -1.257 1.00 96.69 80 ARG A C 1
ATOM 647 O O . ARG A 1 80 ? 7.116 -11.614 -2.243 1.00 96.69 80 ARG A O 1
ATOM 654 N N . SER A 1 81 ? 5.516 -10.323 -1.334 1.00 94.94 81 SER A N 1
ATOM 655 C CA . SER A 1 81 ? 4.947 -9.885 -2.612 1.00 94.94 81 SER A CA 1
ATOM 656 C C . SER A 1 81 ? 5.916 -8.963 -3.345 1.00 94.94 81 SER A C 1
ATOM 658 O O . SER A 1 81 ? 6.205 -9.193 -4.511 1.00 94.94 81 SER A O 1
ATOM 660 N N . THR A 1 82 ? 6.493 -7.973 -2.662 1.00 93.81 82 THR A N 1
ATOM 661 C CA . THR A 1 82 ? 7.503 -7.073 -3.234 1.00 93.81 82 THR A CA 1
ATOM 662 C C . THR A 1 82 ? 8.682 -7.863 -3.779 1.00 93.81 82 THR A C 1
ATOM 664 O O . THR A 1 82 ? 9.074 -7.639 -4.917 1.00 93.81 82 THR A O 1
ATOM 667 N N . PHE A 1 83 ? 9.199 -8.831 -3.020 1.00 94.94 83 PHE A N 1
ATOM 668 C CA . PHE A 1 83 ? 10.282 -9.693 -3.490 1.00 94.94 83 PHE A CA 1
ATOM 669 C C . PHE A 1 83 ? 9.915 -10.436 -4.783 1.00 94.94 83 PHE A C 1
ATOM 671 O O . PHE A 1 83 ? 10.676 -10.408 -5.747 1.00 94.94 83 PHE A O 1
ATOM 678 N N . PHE A 1 84 ? 8.720 -11.030 -4.837 1.00 95.44 84 PHE A N 1
ATOM 679 C CA . PHE A 1 84 ? 8.217 -11.702 -6.035 1.00 95.44 84 PHE A CA 1
ATOM 680 C C . PHE A 1 84 ? 8.140 -10.764 -7.253 1.00 95.44 84 PHE A C 1
ATOM 682 O O . PHE A 1 84 ? 8.639 -11.105 -8.324 1.00 95.44 84 PHE A O 1
ATOM 689 N N . TYR A 1 85 ? 7.582 -9.559 -7.096 1.00 93.38 85 TYR A N 1
ATOM 690 C CA . TYR A 1 85 ? 7.478 -8.602 -8.203 1.00 93.38 85 TYR A CA 1
ATOM 691 C C . TYR A 1 85 ? 8.824 -8.005 -8.617 1.00 93.38 85 TYR A C 1
ATOM 693 O O . TYR A 1 85 ? 9.021 -7.769 -9.805 1.00 93.38 85 TYR A O 1
ATOM 701 N N . VAL A 1 86 ? 9.766 -7.809 -7.688 1.00 92.38 86 VAL A N 1
ATOM 702 C CA . VAL A 1 86 ? 11.136 -7.386 -8.022 1.00 92.38 86 VAL A CA 1
ATOM 703 C C . VAL A 1 86 ? 11.824 -8.434 -8.891 1.00 92.38 86 VAL A C 1
ATOM 705 O O . VAL A 1 86 ? 12.444 -8.065 -9.882 1.00 92.38 86 VAL A O 1
ATOM 708 N N . ILE A 1 87 ? 11.679 -9.728 -8.580 1.00 93.62 87 ILE A N 1
ATOM 709 C CA . ILE A 1 87 ? 12.239 -10.802 -9.418 1.00 93.62 87 ILE A CA 1
ATOM 710 C C . ILE A 1 87 ? 11.675 -10.725 -10.837 1.00 93.62 87 ILE A C 1
ATOM 712 O O . ILE A 1 87 ? 12.443 -10.743 -11.797 1.00 93.62 87 ILE A O 1
ATOM 716 N N . ILE A 1 88 ? 10.352 -10.602 -10.976 1.00 92.50 88 ILE A N 1
ATOM 717 C CA . ILE A 1 88 ? 9.701 -10.483 -12.290 1.00 92.50 88 ILE A CA 1
ATOM 718 C C . ILE A 1 88 ? 10.198 -9.240 -13.030 1.00 92.50 88 ILE A C 1
A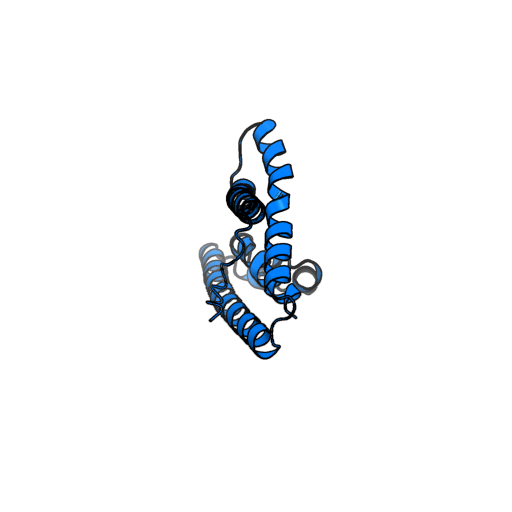TOM 720 O O . ILE A 1 88 ? 10.512 -9.316 -14.215 1.00 92.50 88 ILE A O 1
ATOM 724 N N . PHE A 1 89 ? 10.290 -8.108 -12.334 1.00 90.44 89 PHE A N 1
ATOM 725 C CA . PHE A 1 89 ? 10.736 -6.841 -12.899 1.00 90.44 89 PHE A CA 1
ATOM 726 C C . PHE A 1 89 ? 12.172 -6.935 -13.430 1.00 90.44 89 PHE A C 1
ATOM 728 O O . PHE A 1 89 ? 12.420 -6.616 -14.590 1.00 90.44 89 PHE A O 1
ATOM 735 N N . VAL A 1 90 ? 13.104 -7.452 -12.624 1.00 90.81 90 VAL A N 1
ATOM 736 C CA . VAL A 1 90 ? 14.500 -7.664 -13.035 1.00 90.81 90 VAL A CA 1
ATOM 737 C C . VAL A 1 90 ? 14.581 -8.639 -14.209 1.00 90.81 90 VAL A C 1
ATOM 739 O O . VAL A 1 90 ? 15.288 -8.372 -15.177 1.00 90.81 90 VAL A O 1
ATOM 742 N N . TRP A 1 91 ? 13.836 -9.746 -14.158 1.00 91.62 91 TRP A N 1
ATOM 743 C CA . TRP A 1 91 ? 13.821 -10.744 -15.227 1.00 91.62 91 TRP A CA 1
ATOM 744 C C . TRP A 1 91 ? 13.317 -10.174 -16.562 1.00 91.62 91 TRP A C 1
ATOM 746 O O . TRP A 1 91 ? 13.901 -10.454 -17.609 1.00 91.62 91 TRP A O 1
ATOM 756 N N . MET A 1 92 ? 12.280 -9.333 -16.528 1.00 90.62 92 MET A N 1
ATOM 757 C CA . MET A 1 92 ? 11.722 -8.676 -17.713 1.00 90.62 92 MET A CA 1
ATOM 758 C C . MET A 1 92 ? 12.755 -7.761 -18.389 1.00 90.62 92 MET A C 1
ATOM 760 O O . MET A 1 92 ? 13.027 -7.917 -19.577 1.00 90.62 92 MET A O 1
ATOM 764 N N . PHE A 1 93 ? 13.404 -6.878 -17.623 1.00 88.50 93 PHE A N 1
ATOM 765 C CA . PHE A 1 93 ? 14.420 -5.959 -18.157 1.00 88.50 93 PHE A CA 1
ATOM 766 C C . PHE A 1 93 ? 15.723 -6.655 -18.558 1.00 88.50 93 PHE A C 1
ATOM 768 O O . PHE A 1 93 ? 16.397 -6.207 -19.487 1.00 88.50 93 PHE A O 1
ATOM 775 N N . TRP A 1 94 ? 16.071 -7.764 -17.900 1.00 89.00 94 TRP A N 1
ATOM 776 C CA . TRP A 1 94 ? 17.205 -8.588 -18.310 1.00 89.00 94 TRP A CA 1
ATOM 777 C C . TRP A 1 94 ? 16.979 -9.195 -19.695 1.00 89.00 94 TRP A C 1
ATOM 779 O O . TRP A 1 94 ? 17.867 -9.130 -20.544 1.00 89.00 94 TRP A O 1
ATOM 789 N N . ARG A 1 95 ? 15.771 -9.710 -19.959 1.00 91.19 95 ARG A N 1
ATOM 790 C CA . ARG A 1 95 ? 15.397 -10.261 -21.268 1.00 91.19 95 ARG A CA 1
ATOM 791 C C . ARG A 1 95 ? 15.388 -9.200 -22.375 1.00 91.19 95 ARG A C 1
ATOM 793 O O . ARG A 1 95 ? 15.707 -9.514 -23.516 1.00 91.19 95 ARG A O 1
ATOM 800 N N . GLU A 1 96 ? 15.044 -7.962 -22.038 1.00 88.56 96 GLU A N 1
ATOM 801 C CA . GLU A 1 96 ? 15.062 -6.818 -22.961 1.00 88.56 96 GLU A CA 1
ATOM 802 C C . GLU A 1 96 ? 16.463 -6.197 -23.138 1.00 88.56 96 GLU A C 1
ATOM 804 O O . GLU A 1 96 ? 16.635 -5.289 -23.947 1.00 88.56 96 GLU A O 1
ATOM 809 N N . GLY A 1 97 ? 17.477 -6.669 -22.399 1.00 84.69 97 GLY A N 1
ATOM 810 C CA . GLY A 1 97 ? 18.848 -6.148 -22.462 1.00 84.69 97 GLY A CA 1
ATOM 811 C C . GLY A 1 97 ? 19.021 -4.751 -21.855 1.00 84.69 97 GLY A C 1
ATOM 812 O O . GLY A 1 97 ? 20.055 -4.119 -22.056 1.00 84.69 97 GLY A O 1
ATOM 813 N N . ASN A 1 98 ? 18.034 -4.260 -21.099 1.00 84.69 98 ASN A N 1
ATOM 814 C CA . ASN A 1 98 ? 17.931 -2.856 -20.706 1.00 84.69 98 ASN A CA 1
ATOM 815 C C . ASN A 1 98 ? 18.022 -2.644 -19.182 1.00 84.69 98 ASN A C 1
ATOM 817 O O . ASN A 1 98 ? 17.209 -1.965 -18.553 1.00 84.69 98 ASN A O 1
ATOM 821 N N . MET A 1 99 ? 19.046 -3.238 -18.567 1.00 80.38 99 MET A N 1
ATOM 822 C CA . MET A 1 99 ? 19.248 -3.236 -17.108 1.00 80.38 99 MET A CA 1
ATOM 823 C C . MET A 1 99 ? 19.463 -1.835 -16.508 1.00 80.38 99 MET A C 1
ATOM 825 O O . MET A 1 99 ? 19.262 -1.639 -15.310 1.00 80.38 99 MET A O 1
ATOM 829 N N . GLN A 1 100 ? 19.842 -0.845 -17.322 1.00 82.31 100 GLN A N 1
ATOM 830 C CA . GLN A 1 100 ? 20.058 0.534 -16.870 1.00 82.31 100 GLN A CA 1
ATOM 831 C C . GLN A 1 100 ? 18.764 1.203 -16.379 1.00 82.31 100 GLN A C 1
ATOM 833 O O . GLN A 1 100 ? 18.808 2.004 -15.445 1.00 82.31 100 GLN A O 1
ATOM 838 N N . PHE A 1 101 ? 17.605 0.833 -16.934 1.00 80.19 101 PHE A N 1
ATOM 839 C CA . PHE A 1 101 ? 16.313 1.407 -16.539 1.00 80.19 101 PHE A CA 1
ATOM 840 C C . PHE A 1 101 ? 15.909 1.040 -15.110 1.00 80.19 101 PHE A C 1
ATOM 842 O O . PHE A 1 101 ? 15.226 1.819 -14.448 1.00 80.19 101 PHE A O 1
ATOM 849 N N . ILE A 1 102 ? 16.379 -0.103 -14.598 1.00 80.94 102 ILE A N 1
ATOM 850 C CA . ILE A 1 102 ? 16.145 -0.500 -13.205 1.00 80.94 102 ILE A CA 1
ATOM 851 C C . ILE A 1 102 ? 16.720 0.571 -12.275 1.00 80.94 102 ILE A C 1
ATOM 853 O O . ILE A 1 102 ? 16.010 1.087 -11.417 1.00 80.94 102 ILE A O 1
ATOM 857 N N . PHE A 1 103 ? 17.976 0.968 -12.487 1.00 80.69 103 PHE A N 1
ATOM 858 C CA . PHE A 1 103 ? 18.645 1.971 -11.655 1.00 80.69 103 PHE A CA 1
ATOM 859 C C . PHE A 1 103 ? 18.072 3.379 -11.842 1.00 80.69 103 PHE A C 1
ATOM 861 O O . PHE A 1 103 ? 17.966 4.123 -10.872 1.00 80.69 103 PHE A O 1
ATOM 868 N N . GLN A 1 104 ? 17.644 3.734 -13.056 1.00 81.81 104 GLN A N 1
ATOM 869 C CA . GLN A 1 104 ? 17.010 5.032 -13.324 1.00 81.81 104 GLN A CA 1
ATOM 870 C C . GLN A 1 104 ? 15.655 5.188 -12.616 1.00 81.81 104 GLN A C 1
ATOM 872 O O . GLN A 1 104 ? 15.298 6.294 -12.197 1.00 81.81 104 GLN A O 1
ATOM 877 N N . A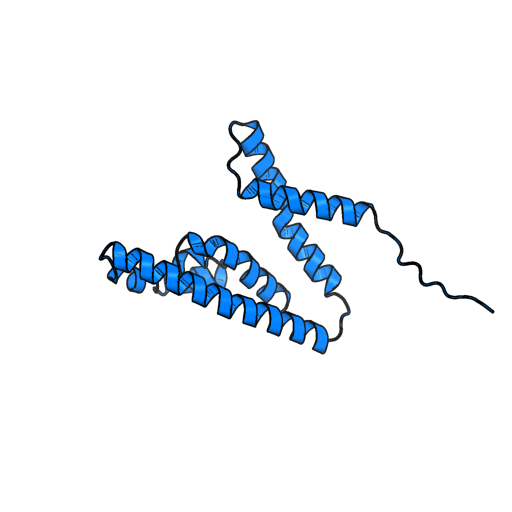SN A 1 105 ? 14.916 4.088 -12.442 1.00 81.88 105 ASN A N 1
ATOM 878 C CA . ASN A 1 105 ? 13.650 4.099 -11.713 1.00 81.88 105 ASN A CA 1
ATOM 879 C C . ASN A 1 105 ? 13.844 4.318 -10.206 1.00 81.88 105 ASN A C 1
ATOM 881 O O . ASN A 1 105 ? 12.981 4.931 -9.575 1.00 81.88 105 ASN A O 1
ATOM 885 N N . PHE A 1 106 ? 14.983 3.912 -9.637 1.00 82.75 106 PHE A N 1
ATOM 886 C CA . PHE A 1 106 ? 15.368 4.201 -8.249 1.00 82.75 106 PHE A CA 1
ATOM 887 C C . PHE A 1 106 ? 15.952 5.615 -8.092 1.00 82.75 106 PHE A C 1
ATOM 889 O O . PHE A 1 106 ? 17.053 5.810 -7.584 1.00 82.75 106 PHE A O 1
ATOM 896 N N . ASN A 1 107 ? 15.191 6.625 -8.513 1.00 87.31 107 ASN A N 1
ATOM 897 C CA . ASN A 1 107 ? 15.530 8.029 -8.299 1.00 87.31 107 ASN A CA 1
ATOM 898 C C . ASN A 1 107 ? 14.778 8.617 -7.090 1.00 87.31 107 ASN A C 1
ATOM 900 O O . ASN A 1 107 ? 13.745 8.102 -6.649 1.00 87.31 107 ASN A O 1
ATOM 904 N N . LEU A 1 108 ? 15.285 9.735 -6.560 1.00 87.88 108 LEU A N 1
ATOM 905 C CA . LEU A 1 108 ? 14.697 10.398 -5.393 1.00 87.88 108 LEU A CA 1
ATOM 906 C C . LEU A 1 108 ? 13.237 10.815 -5.635 1.00 87.88 108 LEU A C 1
ATOM 908 O O . LEU A 1 108 ? 12.400 10.691 -4.745 1.00 87.88 108 LEU A O 1
ATOM 912 N N . THR A 1 109 ? 12.903 11.256 -6.849 1.00 88.62 109 THR A N 1
ATOM 913 C CA . THR A 1 109 ? 11.541 11.661 -7.222 1.00 88.62 109 THR A CA 1
ATOM 914 C C . THR A 1 109 ? 10.543 10.507 -7.108 1.00 88.62 109 THR A C 1
ATOM 916 O O . THR A 1 109 ? 9.455 10.685 -6.564 1.00 88.62 109 THR A O 1
ATOM 919 N N . ASN A 1 110 ? 10.906 9.317 -7.576 1.00 87.69 110 ASN A N 1
ATOM 920 C CA . ASN A 1 110 ? 10.075 8.120 -7.542 1.00 87.69 110 ASN A CA 1
ATOM 921 C C . ASN A 1 110 ? 9.966 7.565 -6.122 1.00 87.69 110 ASN A C 1
ATOM 923 O O . ASN A 1 110 ? 8.892 7.116 -5.730 1.00 87.69 110 ASN A O 1
ATOM 927 N N . ILE A 1 111 ? 11.026 7.675 -5.316 1.00 88.38 111 ILE A N 1
ATOM 928 C CA . ILE A 1 111 ? 10.971 7.351 -3.884 1.00 88.38 111 ILE A CA 1
ATOM 929 C C . ILE A 1 111 ? 9.978 8.275 -3.170 1.00 88.38 111 ILE A C 1
ATOM 931 O O . ILE A 1 111 ? 9.116 7.794 -2.438 1.00 88.38 111 ILE A O 1
ATOM 935 N N . ILE A 1 112 ? 10.034 9.586 -3.425 1.00 89.94 112 ILE A N 1
ATOM 936 C CA . ILE A 1 112 ? 9.069 10.546 -2.870 1.00 89.94 112 ILE A CA 1
ATOM 937 C C . ILE A 1 112 ? 7.648 10.202 -3.332 1.00 89.94 112 ILE A C 1
ATOM 939 O O . ILE A 1 112 ? 6.721 10.187 -2.522 1.00 89.94 112 ILE A O 1
ATOM 943 N N . ARG A 1 113 ? 7.461 9.868 -4.616 1.00 88.81 113 ARG A N 1
ATOM 944 C CA . ARG A 1 113 ? 6.150 9.460 -5.144 1.00 88.81 113 ARG A CA 1
ATOM 945 C C . ARG A 1 113 ? 5.626 8.180 -4.510 1.00 88.81 113 ARG A C 1
ATOM 947 O O . ARG A 1 113 ? 4.425 8.068 -4.269 1.00 88.81 113 ARG A O 1
ATOM 954 N N . PHE A 1 114 ? 6.505 7.237 -4.207 1.00 89.50 114 PHE A N 1
ATOM 955 C CA . PHE A 1 114 ? 6.141 6.047 -3.463 1.00 89.50 114 PHE A CA 1
ATOM 956 C C . PHE A 1 114 ? 5.748 6.384 -2.021 1.00 89.50 114 PHE A C 1
ATOM 958 O O . PHE A 1 114 ? 4.667 5.998 -1.603 1.00 89.50 114 PHE A O 1
ATOM 965 N N . VAL A 1 115 ? 6.553 7.139 -1.274 1.00 87.00 115 VAL A N 1
ATOM 966 C CA . VAL A 1 115 ? 6.270 7.410 0.148 1.00 87.00 115 VAL A CA 1
ATOM 967 C C . VAL A 1 115 ? 5.029 8.288 0.336 1.00 87.00 115 VAL A C 1
ATOM 969 O O . VAL A 1 115 ? 4.217 8.010 1.213 1.00 87.00 115 VAL A O 1
ATOM 972 N N . ILE A 1 116 ? 4.860 9.329 -0.484 1.00 87.81 116 ILE A N 1
ATOM 973 C CA . ILE A 1 116 ? 3.766 10.303 -0.327 1.00 87.81 116 ILE A CA 1
ATOM 974 C C . ILE A 1 116 ? 2.492 9.843 -1.042 1.00 87.81 116 ILE A C 1
ATOM 976 O O . ILE A 1 116 ? 1.403 9.923 -0.480 1.00 87.81 116 ILE A O 1
ATOM 980 N N . PHE A 1 117 ? 2.607 9.365 -2.285 1.00 88.12 117 PHE A N 1
ATOM 981 C CA . PHE A 1 117 ? 1.448 9.001 -3.113 1.00 88.12 117 PHE A CA 1
ATOM 982 C C . PHE A 1 117 ? 1.198 7.489 -3.177 1.00 88.12 117 PHE A C 1
ATOM 984 O O . PHE A 1 117 ? 0.307 7.043 -3.903 1.00 88.12 117 PHE A O 1
ATOM 991 N N . ASN A 1 118 ? 1.972 6.688 -2.437 1.00 90.81 118 ASN A N 1
ATOM 992 C CA . ASN A 1 118 ? 1.897 5.227 -2.421 1.00 90.81 118 ASN A CA 1
ATOM 993 C C . ASN A 1 118 ? 2.123 4.574 -3.805 1.00 90.81 118 ASN A C 1
ATOM 995 O O . ASN A 1 118 ? 1.755 3.426 -4.043 1.00 90.81 118 ASN A O 1
ATOM 999 N N . ARG A 1 119 ? 2.736 5.288 -4.759 1.00 87.25 119 ARG A N 1
ATOM 1000 C CA . ARG A 1 119 ? 2.889 4.849 -6.160 1.00 87.25 119 ARG A CA 1
ATOM 1001 C C . ARG A 1 119 ? 4.040 3.858 -6.365 1.00 87.25 119 ARG A C 1
ATOM 1003 O O . ARG A 1 119 ? 5.020 4.153 -7.039 1.00 87.25 119 ARG A O 1
ATOM 1010 N N . ILE A 1 120 ? 3.905 2.650 -5.820 1.00 86.88 120 ILE A N 1
ATOM 1011 C CA . ILE A 1 120 ? 4.915 1.581 -5.940 1.00 86.88 120 ILE A CA 1
ATOM 1012 C C . ILE A 1 120 ? 5.198 1.159 -7.395 1.00 86.88 120 ILE A C 1
ATOM 1014 O O . ILE A 1 120 ? 6.304 0.724 -7.713 1.00 86.88 120 ILE A O 1
ATOM 1018 N N . SER A 1 121 ? 4.225 1.339 -8.293 1.00 86.19 121 SER A N 1
ATOM 1019 C CA . SER A 1 121 ? 4.367 1.053 -9.724 1.00 86.19 121 SER A CA 1
ATOM 1020 C C . SER A 1 121 ? 5.465 1.874 -10.403 1.00 86.19 121 SER A C 1
ATOM 1022 O O . SER A 1 121 ? 6.028 1.425 -11.396 1.00 86.19 121 SER A O 1
ATOM 1024 N N . ASP A 1 122 ? 5.778 3.061 -9.874 1.00 85.75 122 ASP A N 1
ATOM 1025 C CA . ASP A 1 122 ? 6.822 3.932 -10.422 1.00 85.75 122 ASP A CA 1
ATOM 1026 C C . ASP A 1 122 ? 8.235 3.397 -10.096 1.00 85.75 122 ASP A C 1
ATOM 1028 O O . ASP A 1 122 ? 9.195 3.755 -10.771 1.00 85.75 122 ASP A O 1
ATOM 1032 N N . LEU A 1 123 ? 8.364 2.524 -9.084 1.00 85.69 123 LEU A N 1
ATOM 1033 C CA . LEU A 1 123 ? 9.632 1.907 -8.676 1.00 85.69 123 LEU A CA 1
ATOM 1034 C C . LEU A 1 123 ? 9.837 0.517 -9.297 1.00 85.69 123 LEU A C 1
ATOM 1036 O O . LEU A 1 123 ? 10.917 0.225 -9.800 1.00 85.69 123 LEU A O 1
ATOM 1040 N N . ILE A 1 124 ? 8.811 -0.343 -9.256 1.00 86.50 124 ILE A N 1
ATOM 1041 C CA . ILE A 1 124 ? 8.915 -1.783 -9.597 1.00 86.50 124 ILE A CA 1
ATOM 1042 C C . ILE A 1 124 ? 8.026 -2.136 -10.811 1.00 86.50 124 ILE A C 1
ATOM 1044 O O . ILE A 1 124 ? 7.685 -3.290 -11.065 1.00 86.50 124 ILE A O 1
ATOM 1048 N N . GLY A 1 125 ? 7.626 -1.126 -11.584 1.00 86.44 125 GLY A N 1
ATOM 1049 C CA . GLY A 1 125 ? 6.832 -1.283 -12.799 1.00 86.44 125 GLY A CA 1
ATOM 1050 C C . GLY A 1 125 ? 5.333 -1.502 -12.567 1.00 86.44 125 GLY A C 1
ATOM 1051 O O . GLY A 1 125 ? 4.850 -1.767 -11.464 1.00 86.44 125 GLY A O 1
ATOM 1052 N N . TYR A 1 126 ? 4.566 -1.410 -13.655 1.00 86.25 126 TYR A N 1
ATOM 1053 C CA . TYR A 1 126 ? 3.098 -1.442 -13.632 1.00 86.25 126 TYR A CA 1
ATOM 1054 C C . TYR A 1 126 ? 2.510 -2.772 -13.134 1.00 86.25 126 TYR A C 1
ATOM 1056 O O . TYR A 1 126 ? 1.395 -2.793 -12.615 1.00 86.25 126 TYR A O 1
ATOM 1064 N N . LEU A 1 127 ? 3.244 -3.883 -13.235 1.00 86.50 127 LEU A N 1
ATOM 1065 C CA . LEU A 1 127 ? 2.795 -5.191 -12.749 1.00 86.50 127 LEU A CA 1
ATOM 1066 C C . LEU A 1 127 ? 2.620 -5.204 -11.226 1.00 86.50 127 LEU A C 1
ATOM 1068 O O . LEU A 1 127 ? 1.756 -5.911 -10.713 1.00 86.50 127 LEU A O 1
ATOM 1072 N N . ALA A 1 128 ? 3.385 -4.375 -10.512 1.00 88.12 128 ALA A N 1
ATOM 1073 C CA . ALA A 1 128 ? 3.310 -4.239 -9.064 1.00 88.12 128 ALA A CA 1
ATOM 1074 C C . ALA A 1 128 ? 2.166 -3.319 -8.592 1.00 88.12 128 ALA A C 1
ATOM 1076 O O . ALA A 1 128 ? 2.021 -3.110 -7.390 1.00 88.12 128 ALA A O 1
ATOM 1077 N N . THR A 1 129 ? 1.324 -2.787 -9.491 1.00 86.44 129 THR A N 1
ATOM 1078 C CA . THR A 1 129 ? 0.180 -1.917 -9.137 1.00 86.44 129 THR A CA 1
ATOM 1079 C C . THR A 1 129 ? -0.694 -2.465 -7.994 1.00 86.44 129 THR A C 1
ATOM 1081 O O . THR A 1 129 ? -1.026 -1.691 -7.094 1.00 86.44 129 THR A O 1
ATOM 1084 N N . PRO A 1 130 ? -1.019 -3.776 -7.926 1.00 86.50 130 PRO A N 1
ATOM 1085 C CA . PRO A 1 130 ? -1.818 -4.322 -6.826 1.00 86.50 130 PRO A CA 1
ATOM 1086 C C . PRO A 1 130 ? -1.188 -4.160 -5.430 1.00 86.50 130 PRO A C 1
ATOM 1088 O O . PRO A 1 130 ? -1.913 -4.146 -4.434 1.00 86.50 130 PRO A O 1
ATOM 1091 N N . LEU A 1 131 ? 0.141 -3.994 -5.326 1.00 91.12 131 LEU A N 1
ATOM 1092 C CA . LEU A 1 131 ? 0.824 -3.812 -4.037 1.00 91.12 131 LEU A CA 1
ATOM 1093 C C . LEU A 1 131 ? 0.436 -2.507 -3.357 1.00 91.12 131 LEU A C 1
ATOM 1095 O O . LEU A 1 131 ? 0.495 -2.441 -2.129 1.00 91.12 131 LEU A O 1
ATOM 1099 N N . TRP A 1 132 ? 0.008 -1.503 -4.127 1.00 92.19 132 TRP A N 1
ATOM 1100 C CA . TRP A 1 132 ? -0.476 -0.230 -3.599 1.00 92.19 132 TRP A CA 1
ATOM 1101 C C . TRP A 1 132 ? -1.483 -0.450 -2.464 1.00 92.19 132 TRP A C 1
ATOM 1103 O O . TRP A 1 132 ? -1.363 0.156 -1.400 1.00 92.19 132 TRP A O 1
ATOM 1113 N N . TYR A 1 133 ? -2.423 -1.387 -2.634 1.00 91.62 133 TYR A N 1
ATOM 1114 C CA . TYR A 1 133 ? -3.440 -1.661 -1.620 1.00 91.62 133 TYR A CA 1
ATOM 1115 C C . TYR A 1 133 ? -2.836 -2.202 -0.314 1.00 91.62 133 TYR A C 1
ATOM 1117 O O . TYR A 1 133 ? -3.277 -1.821 0.770 1.00 91.62 133 TYR A O 1
ATOM 1125 N N . LEU A 1 134 ? -1.800 -3.048 -0.397 1.00 93.19 134 LEU A N 1
ATOM 1126 C CA . LEU A 1 134 ? -1.123 -3.603 0.780 1.00 93.19 134 LEU A CA 1
ATOM 1127 C C . LEU A 1 134 ? -0.384 -2.526 1.581 1.00 93.19 134 LEU A C 1
ATOM 1129 O O . LEU A 1 134 ? -0.443 -2.520 2.810 1.00 93.19 134 LEU A O 1
ATOM 1133 N N . PHE A 1 135 ? 0.281 -1.598 0.897 1.00 92.38 135 PHE A N 1
ATOM 1134 C CA . PHE A 1 135 ? 0.909 -0.452 1.553 1.00 92.38 135 PHE A CA 1
ATOM 1135 C C . PHE A 1 135 ? -0.134 0.516 2.130 1.00 92.38 135 PHE A C 1
ATOM 1137 O O . PHE A 1 135 ? 0.021 0.970 3.260 1.00 92.38 135 PHE A O 1
ATOM 1144 N N . ALA A 1 136 ? -1.247 0.747 1.428 1.00 91.56 136 ALA A N 1
ATOM 1145 C CA . ALA A 1 136 ? -2.325 1.605 1.917 1.00 91.56 136 ALA A CA 1
ATOM 1146 C C . ALA A 1 136 ? -2.955 1.058 3.208 1.00 91.56 136 ALA A C 1
ATOM 1148 O O . ALA A 1 136 ? -3.156 1.801 4.166 1.00 91.56 136 ALA A O 1
ATOM 1149 N N . ILE A 1 137 ? -3.222 -0.252 3.275 1.00 91.56 137 ILE A N 1
ATOM 1150 C CA . ILE A 1 137 ? -3.762 -0.860 4.497 1.00 91.56 137 ILE A CA 1
ATOM 1151 C C . ILE A 1 137 ? -2.741 -0.865 5.642 1.00 91.56 137 ILE A C 1
ATOM 1153 O O . ILE A 1 137 ? -3.130 -0.767 6.804 1.00 91.56 137 ILE A O 1
ATOM 1157 N N . LEU A 1 138 ? -1.440 -0.934 5.332 1.00 91.88 138 LEU A N 1
ATOM 1158 C CA . LEU A 1 138 ? -0.390 -0.770 6.332 1.00 91.88 138 LEU A CA 1
ATOM 1159 C C . LEU A 1 138 ? -0.426 0.642 6.935 1.00 91.88 138 LEU A C 1
ATOM 1161 O O . LEU A 1 138 ? -0.387 0.751 8.157 1.00 91.88 138 LEU A O 1
ATOM 1165 N N . TYR A 1 139 ? -0.583 1.690 6.116 1.00 87.44 139 TYR A N 1
ATOM 1166 C CA . TYR A 1 139 ? -0.725 3.074 6.594 1.00 87.44 139 TYR A CA 1
ATOM 1167 C C . TYR A 1 139 ? -1.955 3.294 7.475 1.00 87.44 139 TYR A C 1
ATOM 1169 O O . TYR A 1 139 ? -1.917 4.133 8.359 1.00 87.44 139 TYR A O 1
ATOM 1177 N N . ILE A 1 140 ? -3.036 2.540 7.264 1.00 87.50 140 ILE A N 1
ATOM 1178 C CA . ILE A 1 140 ? -4.247 2.634 8.096 1.00 87.50 140 ILE A CA 1
ATOM 1179 C C . ILE A 1 140 ? -4.038 2.018 9.488 1.00 87.50 140 ILE A C 1
ATOM 1181 O O . ILE A 1 140 ? -4.750 2.361 10.431 1.00 87.50 140 ILE A O 1
ATOM 1185 N N . TYR A 1 141 ? -3.125 1.053 9.622 1.00 87.44 141 TYR A N 1
ATOM 1186 C CA . TYR A 1 141 ? -2.883 0.363 10.892 1.00 87.44 141 TYR A CA 1
ATOM 1187 C C . TYR A 1 141 ? -1.761 0.969 11.734 1.00 87.44 141 TYR A C 1
ATOM 1189 O O . TYR A 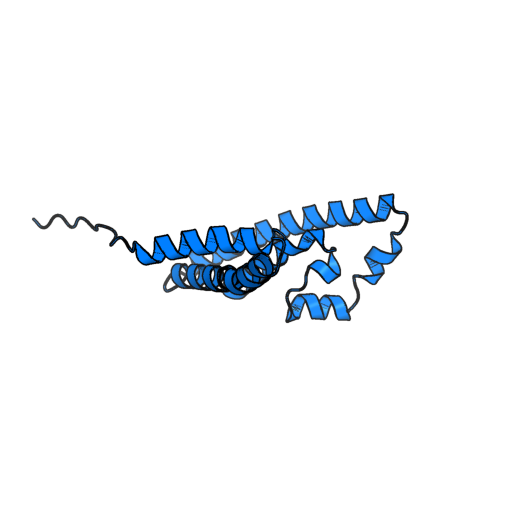1 141 ? -1.722 0.680 12.932 1.00 87.44 141 TYR A O 1
ATOM 1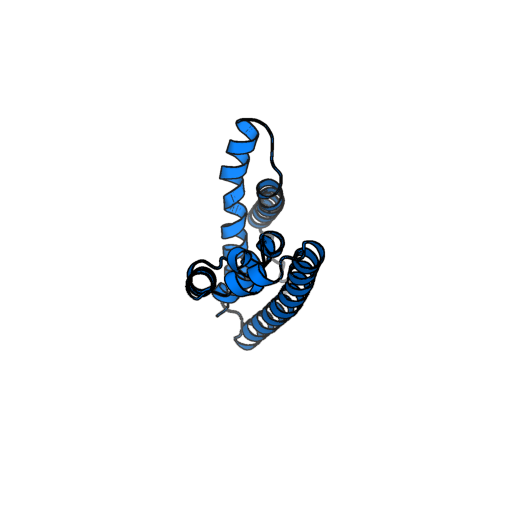197 N N . ILE A 1 142 ? -0.851 1.724 11.115 1.00 84.44 142 ILE A N 1
ATOM 1198 C CA . ILE A 1 142 ? 0.210 2.488 11.789 1.00 84.44 142 ILE A CA 1
ATOM 1199 C C . ILE A 1 142 ? -0.395 3.768 12.363 1.00 84.44 142 ILE A C 1
ATOM 1201 O O . ILE A 1 142 ? -0.116 4.035 13.551 1.00 84.44 142 ILE A O 1
#